Protein AF-A0A973H7Y1-F1 (afdb_monomer)

Solvent-accessible surface area (backbone atoms only — not comparable to full-atom values): 3223 Å² total; per-residue (Å²): 134,90,72,83,69,71,48,78,47,77,49,72,52,74,57,96,96,41,82,49,76,52,75,50,74,45,40,73,94,45,43,77,61,48,52,54,52,47,52,49,49,70,75,66,70,75,91,131

Radius of gyration: 13.27 Å; Cα contacts (8 Å, |Δi|>4): 43; chains: 1; bounding box: 29×25×38 Å

Secondary structure (DSSP, 8-state):
--PPP-EEEEEEEEETTEEEEEEEEE-GGGHHHHHHHHHHHHHH----

Mean predicted aligned error: 3.61 Å

Foldseek 3Di:
DPDQDKDKDWDWDDDPNDIDIDIQIDGPVCVVVSVVVVVVCVVPDDDD

Nearest PDB structures (foldseek):
  4uc6-assembly2_B  TM=3.168E-01  e=2.484E-01  Human respiratory syncytial virus A2
  4ucb-assembly2_A  TM=3.013E-01  e=2.658E-01  Human respiratory syncytial virus A2
  9b8p-assembly1_H  TM=3.886E-01  e=1.101E+00  Rattus norvegicus
  7uzk-assembly1_H  TM=3.900E-01  e=1.029E+00  Rattus norvegicus

pLDDT: mean 92.92, std 6.99, range [58.06, 98.25]

Structure (mmCIF, N/CA/C/O backbone):
data_AF-A0A973H7Y1-F1
#
_entry.id   AF-A0A973H7Y1-F1
#
loop_
_atom_site.group_PDB
_atom_site.id
_atom_site.type_symbol
_atom_site.label_atom_id
_atom_site.label_alt_id
_atom_site.label_comp_id
_atom_site.label_asym_id
_atom_site.label_entity_id
_atom_site.label_seq_id
_atom_site.pdbx_PDB_ins_code
_atom_site.Cartn_x
_atom_site.Cartn_y
_atom_site.Cartn_z
_atom_site.occupancy
_atom_site.B_iso_or_equiv
_atom_site.auth_seq_id
_atom_site.auth_comp_id
_atom_site.auth_asym_id
_atom_site.auth_atom_id
_atom_site.pdbx_PDB_model_num
ATOM 1 N N . LEU A 1 1 ? -5.680 17.688 22.840 1.00 58.06 1 LEU A N 1
ATOM 2 C CA . LEU A 1 1 ? -6.309 17.322 21.548 1.00 58.06 1 LEU A CA 1
ATOM 3 C C . LEU A 1 1 ? -6.560 15.817 21.546 1.00 58.06 1 LEU A C 1
ATOM 5 O O . LEU A 1 1 ? -5.599 15.074 21.686 1.00 58.06 1 LEU A O 1
ATOM 9 N N . LYS A 1 2 ? -7.815 15.356 21.463 1.00 75.12 2 LYS A N 1
ATOM 10 C CA . LYS A 1 2 ? -8.136 13.925 21.297 1.00 75.12 2 LYS A CA 1
ATOM 11 C C . LYS A 1 2 ? -8.286 13.646 19.799 1.00 75.12 2 LYS A C 1
ATOM 13 O O . LYS A 1 2 ? -9.387 13.725 19.269 1.00 75.12 2 LYS A O 1
ATOM 18 N N . GLY A 1 3 ? -7.160 13.465 19.109 1.00 84.88 3 GLY A N 1
ATOM 19 C CA . GLY A 1 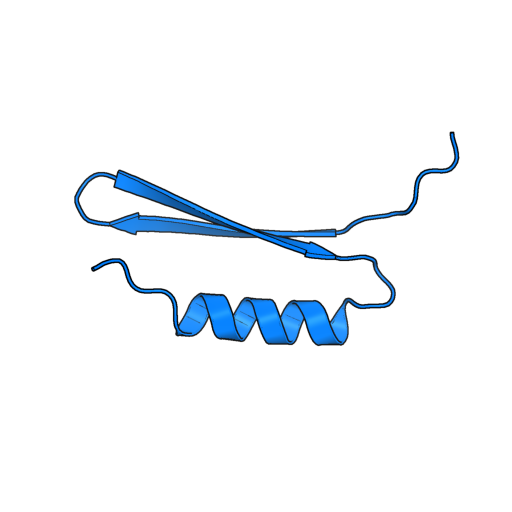3 ? -7.160 13.144 17.681 1.00 84.88 3 GLY A CA 1
ATOM 20 C C . GLY A 1 3 ? -7.785 11.773 17.410 1.00 84.88 3 GLY A C 1
ATOM 21 O O . GLY A 1 3 ? -7.810 10.913 18.289 1.00 84.88 3 GLY A O 1
ATOM 22 N N . VAL A 1 4 ? -8.280 11.569 16.190 1.00 87.81 4 VAL A N 1
ATOM 23 C CA . VAL A 1 4 ? -8.710 10.241 15.735 1.00 87.81 4 VAL A CA 1
ATOM 24 C C . 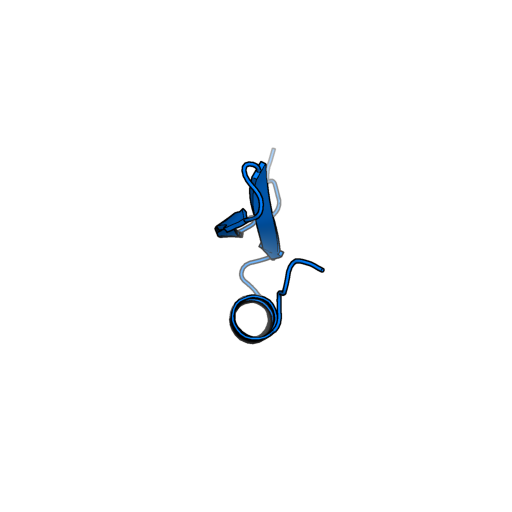VAL A 1 4 ? -7.455 9.399 15.480 1.00 87.81 4 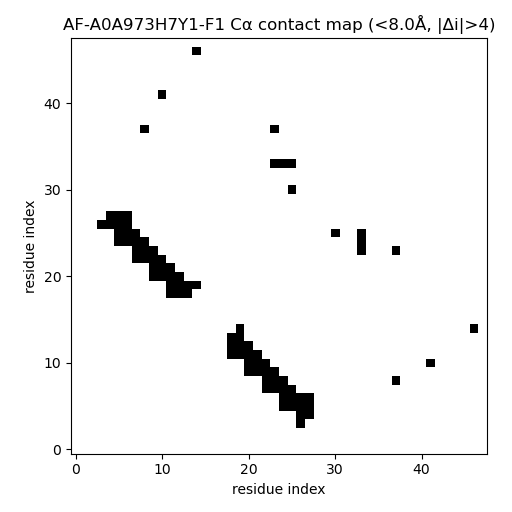VAL A C 1
ATOM 26 O O . VAL A 1 4 ? -6.562 9.890 14.790 1.00 87.81 4 VAL A O 1
ATOM 29 N N . PRO A 1 5 ? -7.339 8.175 16.023 1.00 92.56 5 PRO A N 1
ATOM 30 C CA . PRO A 1 5 ? -6.191 7.319 15.750 1.00 92.56 5 PRO A CA 1
ATOM 31 C C . PRO A 1 5 ? -6.185 6.874 14.282 1.00 92.56 5 PRO A C 1
ATOM 33 O O . PRO A 1 5 ? -7.229 6.540 13.720 1.00 92.56 5 PRO A O 1
ATOM 36 N N . TRP A 1 6 ? -4.996 6.844 13.681 1.00 96.06 6 TRP A N 1
ATOM 37 C CA . TRP A 1 6 ? -4.761 6.363 12.321 1.00 96.06 6 TRP A CA 1
ATOM 38 C C . TRP A 1 6 ? -3.609 5.365 12.311 1.00 96.06 6 TRP A C 1
ATOM 40 O O . TRP A 1 6 ? -2.615 5.542 13.014 1.00 96.06 6 TRP A O 1
ATOM 50 N N . HIS A 1 7 ? -3.740 4.339 11.481 1.00 97.12 7 HIS A N 1
ATOM 51 C CA . HIS A 1 7 ? -2.678 3.405 11.135 1.00 97.12 7 HIS A CA 1
ATOM 52 C C . HIS A 1 7 ? -2.193 3.693 9.713 1.00 97.12 7 HIS A C 1
ATOM 54 O O . HIS A 1 7 ? -2.943 4.203 8.875 1.00 97.12 7 HIS A O 1
ATOM 60 N N . ALA A 1 8 ? -0.942 3.329 9.439 1.00 96.88 8 ALA A N 1
ATOM 61 C CA . ALA A 1 8 ? -0.350 3.412 8.114 1.00 96.88 8 ALA A CA 1
ATOM 62 C C . ALA A 1 8 ? 0.333 2.091 7.747 1.00 96.88 8 ALA A C 1
ATOM 64 O O . ALA A 1 8 ? 1.038 1.479 8.555 1.00 96.88 8 ALA A O 1
ATOM 65 N N . ARG A 1 9 ? 0.146 1.669 6.497 1.00 97.12 9 ARG A N 1
ATOM 66 C CA . ARG A 1 9 ? 0.936 0.621 5.844 1.00 97.12 9 ARG A CA 1
ATOM 67 C C . ARG A 1 9 ? 1.662 1.231 4.659 1.00 97.12 9 ARG A C 1
ATOM 69 O O . ARG A 1 9 ? 1.056 1.956 3.873 1.00 97.12 9 ARG A O 1
ATOM 76 N N . LEU A 1 10 ? 2.955 0.956 4.575 1.00 95.50 10 LEU A N 1
ATOM 77 C CA . LEU A 1 10 ? 3.859 1.561 3.612 1.00 95.50 10 LEU A CA 1
ATOM 78 C C . LEU A 1 10 ? 4.385 0.459 2.698 1.00 95.50 10 LEU A C 1
ATOM 80 O O . LEU A 1 10 ? 4.875 -0.561 3.182 1.00 95.50 10 LEU A O 1
ATOM 84 N N . LEU A 1 11 ? 4.289 0.680 1.394 1.00 93.31 11 LEU A N 1
ATOM 85 C CA . LEU A 1 11 ? 4.866 -0.173 0.365 1.00 93.31 11 LEU A CA 1
ATOM 86 C C . LEU A 1 11 ? 5.908 0.643 -0.396 1.00 93.31 11 LEU A C 1
ATOM 88 O O . LEU A 1 11 ? 5.544 1.499 -1.198 1.00 93.31 11 LEU A O 1
ATOM 92 N N . GLY A 1 12 ? 7.185 0.395 -0.116 1.00 93.31 12 GLY A N 1
ATOM 93 C CA . GLY A 1 12 ? 8.310 1.001 -0.826 1.00 93.31 12 GLY A CA 1
ATOM 94 C C . GLY A 1 12 ? 8.956 0.005 -1.786 1.00 93.31 12 GLY A C 1
ATOM 95 O O . GLY A 1 12 ? 9.122 -1.162 -1.431 1.00 93.31 12 GLY A O 1
ATOM 96 N N . PHE A 1 13 ? 9.318 0.450 -2.985 1.00 91.19 13 PHE A N 1
ATOM 97 C CA . PHE A 1 13 ? 10.037 -0.363 -3.973 1.00 91.19 13 PHE A CA 1
ATOM 98 C C . PHE A 1 13 ? 10.796 0.531 -4.957 1.00 91.19 13 PHE A C 1
ATOM 100 O O . PHE A 1 13 ? 10.505 1.718 -5.094 1.00 91.19 13 PHE A O 1
ATOM 107 N N . ASN A 1 14 ? 11.777 -0.051 -5.643 1.00 92.50 14 ASN A N 1
ATOM 108 C CA . ASN A 1 14 ? 12.562 0.631 -6.665 1.00 92.50 14 ASN A CA 1
ATOM 109 C C . ASN A 1 14 ? 12.232 0.051 -8.044 1.00 92.50 14 ASN A C 1
ATOM 111 O O . ASN A 1 14 ? 12.128 -1.167 -8.180 1.00 92.50 14 ASN A O 1
ATOM 115 N N . ALA A 1 15 ? 12.104 0.911 -9.049 1.00 91.31 15 ALA A N 1
ATOM 116 C CA . ALA A 1 15 ? 11.939 0.537 -10.454 1.00 91.31 15 ALA A CA 1
ATOM 117 C C . ALA A 1 15 ? 12.558 1.630 -11.339 1.00 91.31 15 ALA A C 1
ATOM 119 O O . ALA A 1 15 ? 12.512 2.804 -10.978 1.00 91.31 15 ALA A O 1
ATOM 120 N N . ASP A 1 16 ? 13.187 1.252 -12.453 1.00 91.62 16 ASP A N 1
ATOM 121 C CA . ASP A 1 16 ? 13.762 2.178 -13.448 1.00 91.62 16 ASP A CA 1
ATOM 122 C C . ASP A 1 16 ? 14.662 3.280 -12.863 1.00 91.62 16 ASP A C 1
ATOM 124 O O . ASP A 1 16 ? 14.599 4.452 -13.238 1.00 91.62 16 ASP A O 1
ATOM 128 N N . GLY A 1 17 ? 15.492 2.906 -11.883 1.00 94.62 17 GLY A N 1
ATOM 129 C CA . GLY A 1 17 ? 16.401 3.832 -11.201 1.00 94.62 17 GLY A CA 1
ATOM 130 C C . GLY A 1 17 ? 15.710 4.850 -10.284 1.00 94.62 17 GLY A C 1
ATOM 131 O O . GLY A 1 17 ? 16.358 5.794 -9.836 1.00 94.62 17 GLY A O 1
ATOM 132 N N . LYS A 1 18 ? 14.416 4.676 -9.990 1.00 95.12 18 LYS A N 1
ATOM 133 C CA . LYS A 1 18 ? 13.618 5.533 -9.103 1.00 95.12 18 LYS A CA 1
ATOM 134 C C . LYS A 1 18 ? 13.100 4.753 -7.899 1.00 95.12 18 LYS A C 1
ATOM 136 O O . LYS A 1 18 ? 12.897 3.542 -7.963 1.00 95.12 18 LYS A O 1
ATOM 141 N N . SER A 1 19 ? 12.841 5.478 -6.815 1.00 94.62 19 SER A N 1
ATOM 142 C CA . SER A 1 19 ? 12.176 4.960 -5.619 1.00 94.62 19 SER A CA 1
ATOM 143 C C . SER A 1 19 ? 10.716 5.395 -5.590 1.00 94.62 19 SER A C 1
ATOM 145 O O . SER A 1 19 ? 10.404 6.570 -5.785 1.00 94.62 19 SER A O 1
ATOM 147 N N . TYR A 1 20 ? 9.831 4.446 -5.310 1.00 92.81 20 TYR A N 1
ATOM 148 C CA . TYR A 1 20 ? 8.390 4.635 -5.217 1.00 92.81 20 TYR A CA 1
ATOM 149 C C . TYR A 1 20 ? 7.905 4.261 -3.823 1.00 92.81 20 TYR A C 1
ATOM 151 O O . TYR A 1 20 ? 8.446 3.357 -3.181 1.00 92.81 20 TYR A O 1
ATOM 159 N N . GLN A 1 21 ? 6.850 4.936 -3.371 1.00 94.06 21 GLN A N 1
ATOM 160 C CA . GLN A 1 21 ? 6.175 4.596 -2.130 1.00 94.06 21 GLN A CA 1
ATOM 161 C C . GLN A 1 21 ? 4.663 4.764 -2.269 1.00 94.06 21 GLN A C 1
ATOM 163 O O . GLN A 1 21 ? 4.181 5.819 -2.679 1.00 94.06 21 GLN A O 1
ATOM 168 N N . VAL A 1 22 ? 3.916 3.736 -1.871 1.00 92.50 22 VAL A N 1
ATOM 169 C CA . VAL A 1 22 ? 2.456 3.767 -1.762 1.00 92.50 22 VAL A CA 1
ATOM 170 C C . VAL A 1 22 ? 2.071 3.588 -0.299 1.00 92.50 22 VAL A C 1
ATOM 172 O O . VAL A 1 22 ? 2.442 2.600 0.335 1.00 92.50 22 VAL A O 1
ATOM 175 N N .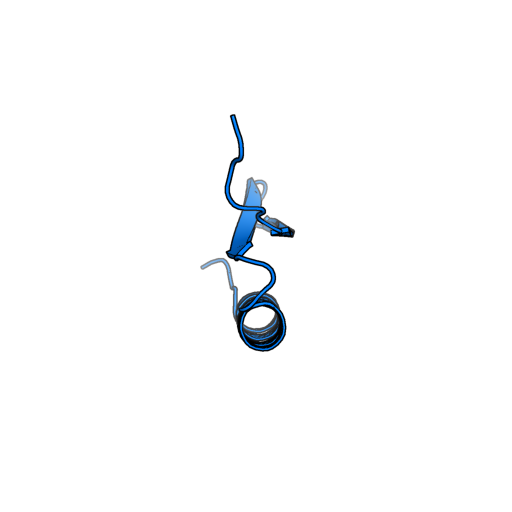 ASN A 1 23 ? 1.317 4.545 0.243 1.00 95.69 23 ASN A N 1
ATOM 176 C CA . ASN A 1 23 ? 0.883 4.530 1.638 1.00 95.69 23 ASN A CA 1
ATOM 177 C C . ASN A 1 23 ? -0.625 4.307 1.735 1.00 95.69 23 ASN A C 1
ATOM 179 O O . ASN A 1 23 ? -1.406 5.069 1.170 1.00 95.69 23 ASN A O 1
ATOM 183 N N . THR A 1 24 ? -1.038 3.308 2.512 1.00 96.00 24 THR A N 1
ATOM 184 C CA . THR A 1 24 ? -2.443 3.078 2.870 1.00 96.00 24 THR A CA 1
ATOM 185 C C . THR A 1 24 ? -2.676 3.546 4.303 1.00 96.00 24 THR A C 1
ATOM 187 O O . THR A 1 24 ? -2.158 2.939 5.240 1.00 96.00 24 THR A O 1
ATOM 190 N N . TRP A 1 25 ? -3.448 4.622 4.468 1.00 97.50 25 TRP A N 1
ATOM 191 C CA . TRP A 1 25 ? -3.836 5.182 5.765 1.00 97.50 25 TRP A CA 1
ATOM 192 C C . TRP A 1 25 ? -5.272 4.793 6.088 1.00 97.50 25 TRP A C 1
ATOM 194 O O . TRP A 1 25 ? -6.144 4.874 5.223 1.00 97.50 25 TRP A O 1
ATOM 204 N N . TYR A 1 26 ? -5.527 4.373 7.322 1.00 97.12 26 TYR A N 1
ATOM 205 C CA . TYR A 1 26 ? -6.857 3.931 7.730 1.00 97.12 26 TYR A CA 1
ATOM 206 C C . TYR A 1 26 ? -7.096 4.112 9.232 1.00 97.12 26 TYR A C 1
ATOM 208 O O . TYR A 1 26 ? -6.159 4.169 10.027 1.00 97.12 26 TYR A O 1
ATOM 216 N N . GLN A 1 27 ? -8.365 4.204 9.626 1.00 96.62 27 GLN A N 1
ATOM 217 C CA . GLN A 1 27 ? -8.763 4.226 11.034 1.00 96.62 27 GLN A CA 1
ATOM 218 C C . GLN A 1 27 ? -8.831 2.792 11.586 1.00 96.62 27 GLN A C 1
ATOM 220 O O . GLN A 1 27 ? -9.185 1.886 10.833 1.00 96.62 27 GLN A O 1
ATOM 225 N N . PRO A 1 28 ? -8.595 2.553 12.891 1.00 96.44 28 PRO A N 1
ATOM 226 C CA . PRO A 1 28 ? -8.591 1.200 13.465 1.00 96.44 28 PRO A CA 1
ATOM 227 C C . PRO A 1 28 ? -9.850 0.377 13.152 1.00 96.44 28 PRO A C 1
ATOM 229 O O . PRO A 1 28 ? -9.774 -0.801 12.824 1.00 96.44 28 PRO A O 1
ATOM 232 N N . GLN A 1 29 ? -11.014 1.025 13.164 1.00 97.06 29 GLN A N 1
ATOM 233 C CA . GLN A 1 29 ? -12.309 0.409 12.858 1.00 97.06 29 GLN A CA 1
ATOM 234 C C . GLN A 1 29 ? -12.449 -0.099 11.411 1.00 97.06 29 GLN A C 1
ATOM 236 O O . GLN A 1 29 ? -13.315 -0.928 11.142 1.00 97.06 29 GLN A O 1
ATOM 241 N N . THR A 1 30 ? -11.591 0.331 10.480 1.00 97.31 30 THR A N 1
ATOM 242 C CA . THR A 1 30 ? -11.579 -0.155 9.090 1.00 97.31 30 THR A CA 1
ATOM 243 C C . THR A 1 30 ? -10.422 -1.112 8.789 1.00 97.31 30 THR A C 1
ATOM 245 O O . THR A 1 30 ? -10.251 -1.510 7.635 1.00 97.31 30 THR A O 1
ATOM 248 N N . GLU A 1 31 ? -9.652 -1.535 9.801 1.00 97.38 31 GLU A N 1
ATOM 249 C CA . GLU A 1 31 ? -8.391 -2.268 9.621 1.00 97.38 31 GLU A CA 1
ATOM 250 C C . GLU A 1 31 ? -8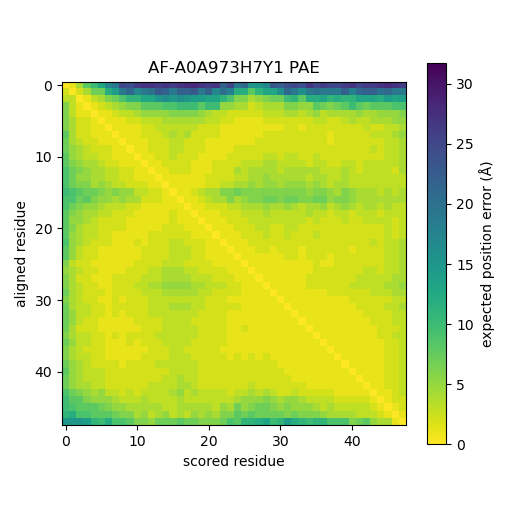.526 -3.518 8.749 1.00 97.38 31 GLU A C 1
ATOM 252 O O . GLU A 1 31 ? -7.775 -3.684 7.792 1.00 97.38 31 GLU A O 1
ATOM 257 N N . THR A 1 32 ? -9.519 -4.372 9.007 1.00 98.25 32 THR A N 1
ATOM 258 C CA . THR A 1 32 ? -9.695 -5.608 8.226 1.00 98.25 32 THR A CA 1
ATOM 259 C C . THR A 1 32 ? -9.863 -5.326 6.730 1.00 98.25 32 THR A C 1
ATOM 261 O O . THR A 1 32 ? -9.288 -6.027 5.895 1.00 98.25 32 THR A O 1
ATOM 264 N N . GLN A 1 33 ? -10.631 -4.295 6.367 1.00 98.25 33 GLN A N 1
ATOM 265 C CA . GLN A 1 33 ? -10.828 -3.933 4.965 1.00 98.25 33 GLN A CA 1
ATOM 266 C C . GLN A 1 33 ? -9.602 -3.216 4.393 1.00 98.25 33 GLN A C 1
ATOM 268 O O . GLN A 1 33 ? -9.224 -3.468 3.249 1.00 98.25 33 GLN A O 1
ATOM 273 N N . ALA A 1 34 ? -8.955 -2.364 5.186 1.00 97.88 34 ALA A N 1
ATOM 274 C CA . ALA A 1 34 ? -7.755 -1.651 4.776 1.00 97.88 34 ALA A CA 1
ATOM 275 C C . ALA A 1 34 ? -6.597 -2.606 4.463 1.00 97.88 34 ALA A C 1
ATOM 277 O O . ALA A 1 34 ? -5.937 -2.439 3.440 1.00 97.88 34 ALA A O 1
ATOM 278 N N . LEU A 1 35 ? -6.399 -3.651 5.275 1.00 97.94 35 LEU A N 1
ATOM 279 C CA . LEU A 1 35 ? -5.369 -4.663 5.030 1.00 97.94 35 LEU A CA 1
ATOM 280 C C . LEU A 1 35 ? -5.654 -5.474 3.757 1.00 97.94 35 LEU A C 1
ATOM 282 O O . LEU A 1 35 ? -4.738 -5.720 2.976 1.00 97.94 35 LEU A O 1
ATOM 286 N N . LYS A 1 36 ? -6.920 -5.811 3.474 1.00 98.12 36 LYS A N 1
ATOM 287 C CA . LYS A 1 36 ? -7.296 -6.450 2.197 1.00 98.12 36 LYS A CA 1
ATOM 288 C C . LYS A 1 36 ? -6.986 -5.558 0.995 1.00 98.12 36 LYS A C 1
ATOM 290 O O . LYS A 1 36 ? -6.506 -6.048 -0.024 1.00 98.12 36 LYS A O 1
ATOM 295 N N . THR A 1 37 ? -7.275 -4.262 1.095 1.00 96.94 37 THR A N 1
ATOM 296 C CA . THR A 1 37 ? -6.959 -3.296 0.034 1.00 96.94 37 THR A CA 1
ATOM 297 C C . THR A 1 37 ? -5.450 -3.141 -0.140 1.00 96.94 37 THR A C 1
ATOM 299 O O . THR A 1 37 ? -4.973 -3.162 -1.271 1.00 96.94 37 THR A O 1
ATOM 302 N N . TYR A 1 38 ? -4.700 -3.054 0.959 1.00 97.00 38 TYR A N 1
ATOM 303 C CA . TYR A 1 38 ? -3.242 -2.985 0.938 1.00 97.00 38 TYR A CA 1
ATOM 304 C C . TYR A 1 38 ? -2.623 -4.185 0.207 1.00 97.00 38 TYR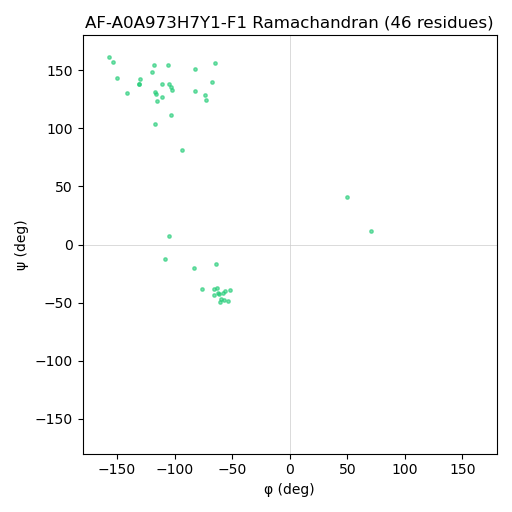 A C 1
ATOM 306 O O . TYR A 1 38 ? -1.813 -3.985 -0.695 1.00 97.00 38 TYR A O 1
ATOM 314 N N . GLU A 1 39 ? -3.052 -5.415 0.513 1.00 97.62 39 GLU A N 1
ATOM 315 C CA . GLU A 1 39 ? -2.545 -6.610 -0.180 1.0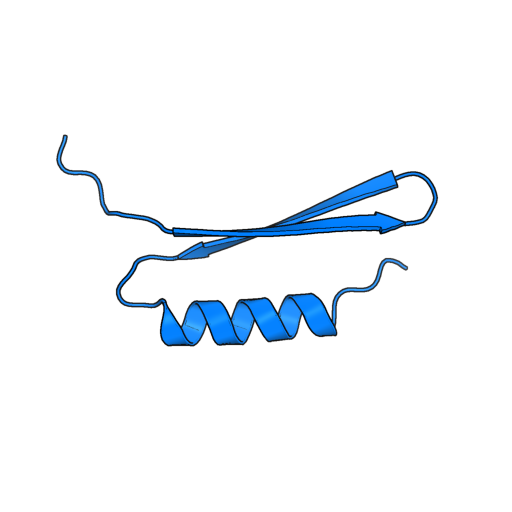0 97.62 39 GLU A CA 1
ATOM 316 C C . GLU A 1 39 ? -2.896 -6.611 -1.675 1.00 97.62 39 GLU A C 1
ATOM 318 O O . GLU A 1 39 ? -2.069 -6.989 -2.503 1.00 97.62 39 GLU A O 1
ATOM 323 N N . LYS A 1 40 ? -4.091 -6.135 -2.056 1.00 96.69 40 LYS A N 1
ATOM 324 C CA . LYS A 1 40 ? -4.448 -5.984 -3.477 1.00 96.69 40 LYS A CA 1
ATOM 325 C C . LYS A 1 40 ? -3.509 -5.016 -4.193 1.00 96.69 40 LYS A C 1
ATOM 327 O O . LYS A 1 40 ? -2.975 -5.377 -5.233 1.00 96.69 40 LYS A O 1
ATOM 332 N N . VAL A 1 41 ? -3.281 -3.834 -3.618 1.00 93.94 41 VAL A N 1
ATOM 333 C CA . VAL A 1 41 ? -2.371 -2.822 -4.181 1.00 93.94 41 VAL A CA 1
ATOM 334 C C . VAL A 1 41 ? -0.955 -3.376 -4.298 1.00 93.94 41 VAL A C 1
ATOM 336 O O . VAL A 1 41 ? -0.346 -3.266 -5.356 1.00 93.94 41 VAL A O 1
ATOM 339 N N . LYS A 1 42 ? -0.451 -4.025 -3.244 1.00 93.69 42 LYS A N 1
ATOM 340 C CA . LYS A 1 42 ? 0.872 -4.655 -3.242 1.00 93.69 42 LYS A CA 1
ATOM 341 C C . LYS A 1 42 ? 1.041 -5.680 -4.364 1.00 93.69 42 LYS A C 1
ATOM 343 O O . LYS A 1 42 ? 2.103 -5.722 -4.972 1.00 93.69 42 LYS A O 1
ATOM 348 N N . ASN A 1 43 ? 0.012 -6.476 -4.644 1.00 94.25 43 ASN A N 1
ATOM 349 C 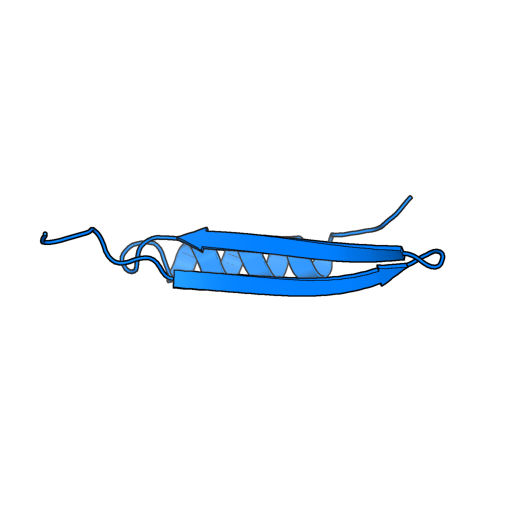CA . ASN A 1 43 ? 0.077 -7.528 -5.660 1.00 94.25 43 ASN A CA 1
ATOM 350 C C . ASN A 1 43 ? -0.170 -7.026 -7.090 1.00 94.25 43 ASN A C 1
ATOM 352 O O . ASN A 1 43 ? 0.187 -7.725 -8.034 1.00 94.25 43 ASN A O 1
ATOM 356 N N . SER A 1 44 ? -0.808 -5.865 -7.266 1.00 91.7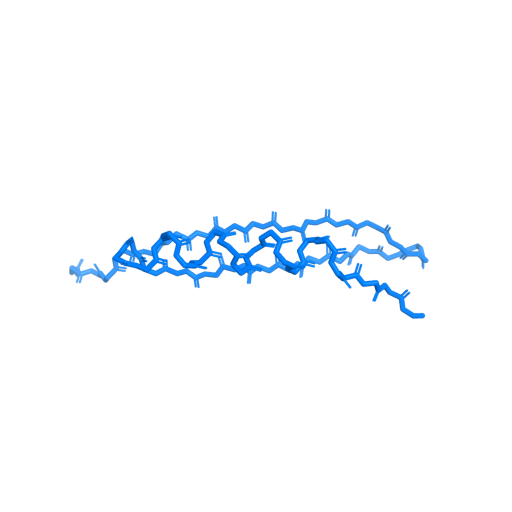5 44 SER A N 1
ATOM 357 C CA . SER A 1 44 ? -1.196 -5.358 -8.588 1.00 91.75 44 SER A CA 1
ATOM 358 C C . SER A 1 44 ? -0.384 -4.160 -9.070 1.00 91.75 44 SER A C 1
ATOM 360 O O . SER A 1 44 ? -0.544 -3.762 -10.220 1.00 91.75 44 SER A O 1
ATOM 362 N N . PHE A 1 45 ? 0.406 -3.515 -8.209 1.00 87.06 45 PHE A N 1
ATOM 363 C CA . PHE A 1 45 ? 1.117 -2.300 -8.592 1.00 87.06 45 PHE A CA 1
ATOM 364 C C . PHE A 1 45 ? 2.285 -2.620 -9.529 1.00 87.06 45 PHE A C 1
ATOM 366 O O . PHE A 1 45 ? 3.188 -3.377 -9.181 1.00 87.06 45 PHE A O 1
ATOM 373 N N . THR A 1 46 ? 2.291 -1.982 -10.696 1.00 85.62 46 THR A N 1
ATOM 374 C CA . THR A 1 46 ? 3.363 -2.072 -11.689 1.00 85.62 46 THR A CA 1
ATOM 375 C C . THR A 1 46 ? 3.760 -0.672 -12.134 1.00 85.62 46 THR A C 1
ATOM 377 O O . THR A 1 46 ? 2.896 0.174 -12.368 1.00 85.62 46 THR A O 1
ATOM 380 N N . VAL A 1 47 ? 5.061 -0.433 -12.270 1.00 84.50 47 VAL A N 1
ATOM 381 C CA . VAL A 1 47 ? 5.576 0.738 -12.990 1.00 84.50 47 VAL A CA 1
ATOM 382 C C . VAL A 1 47 ? 5.568 0.390 -14.478 1.00 84.50 47 VAL A C 1
ATOM 384 O O . VAL A 1 47 ? 5.949 -0.725 -14.833 1.00 84.50 47 VAL A O 1
ATOM 387 N N . LEU A 1 48 ? 5.033 1.295 -15.302 1.00 81.56 48 LEU A N 1
ATOM 388 C CA . LEU A 1 48 ? 4.974 1.166 -16.762 1.00 81.56 48 LEU A CA 1
ATOM 389 C C . LEU A 1 48 ? 6.211 1.776 -17.416 1.00 81.56 48 LEU A C 1
ATOM 391 O O . LEU A 1 48 ? 6.646 2.841 -16.915 1.00 81.56 48 LEU A O 1
#

Sequence (48 aa):
LKGVPWHARLLGFNADGKSYQVNTWYQPQTETQALKTYEKVKNSFTVL